Protein AF-A0A0G4ANP0-F1 (afdb_monomer_lite)

Organism: NCBI:txid1667229

Secondary structure (DSSP, 8-state):
-TTT---S--TTSHHHHHHHHT--SHHHHHHHHHHHHTT--B-PPP------TTS-TTS-----------PBPPEEEEETTEEEEEPPP-

Foldseek 3Di:
DVPPPAQLDDCLPVVLVVQQVPCPDPVSNVVSSCVVRLPDQWSDAQPPPPPPPPDDDPDDPSSRDSHGDGDGAFRWDDDPPDIDGHGDDD

pLDDT: mean 82.59, std 17.36, range [43.56, 97.12]

Radius of gyration: 16.81 Å; chains: 1; bounding box: 41×36×45 Å

Sequence (90 aa):
CVNCGKLKADLNDTSFADKVKHARDPKTRMSVVWNYCKTKTICETDAIEETDPDMPDEAAPVKKGHGGCGHVQPQIRKEGLKLFLQYKKT

Structure (mmCIF, N/CA/C/O backbone):
data_AF-A0A0G4ANP0-F1
#
_entry.id   AF-A0A0G4ANP0-F1
#
loop_
_atom_site.group_PDB
_atom_site.id
_atom_site.type_symbol
_atom_site.label_atom_id
_atom_site.label_alt_id
_atom_site.label_comp_id
_atom_site.label_asym_id
_atom_site.label_entity_id
_atom_site.label_seq_id
_atom_site.pdbx_PDB_ins_code
_atom_site.Cartn_x
_atom_site.Cartn_y
_atom_site.Cartn_z
_atom_site.occupancy
_atom_site.B_iso_or_equiv
_atom_site.auth_seq_id
_atom_site.auth_comp_id
_atom_site.auth_asym_id
_atom_site.auth_atom_id
_atom_site.pdbx_PDB_model_num
ATOM 1 N N . CYS A 1 1 ? 4.106 -4.722 2.872 1.00 92.81 1 CYS A N 1
ATOM 2 C CA . CYS A 1 1 ? 4.159 -6.145 2.494 1.00 92.81 1 CYS A CA 1
ATOM 3 C C . CYS A 1 1 ? 4.080 -6.949 3.781 1.00 92.81 1 CYS A C 1
ATOM 5 O O . CYS A 1 1 ? 4.748 -6.558 4.729 1.00 92.81 1 CYS A O 1
ATOM 7 N N . VAL A 1 2 ? 3.282 -8.020 3.845 1.00 94.75 2 VAL A N 1
ATOM 8 C CA . VAL A 1 2 ? 3.183 -8.847 5.071 1.00 94.75 2 VAL A CA 1
ATOM 9 C C . VAL A 1 2 ? 4.432 -9.698 5.348 1.00 94.75 2 VAL A C 1
ATOM 11 O O . VAL A 1 2 ? 4.543 -10.244 6.435 1.00 94.75 2 VAL A O 1
ATOM 14 N N . ASN A 1 3 ? 5.355 -9.795 4.384 1.00 94.75 3 ASN A N 1
ATOM 15 C CA . ASN A 1 3 ? 6.602 -10.553 4.500 1.00 94.75 3 ASN A CA 1
ATOM 16 C C . ASN A 1 3 ? 7.816 -9.632 4.730 1.00 94.75 3 ASN A C 1
ATOM 18 O O . ASN A 1 3 ? 8.409 -9.644 5.798 1.00 94.75 3 ASN A O 1
ATOM 22 N N . CYS A 1 4 ? 8.153 -8.762 3.768 1.00 94.19 4 CYS A N 1
ATOM 23 C CA . CYS A 1 4 ? 9.355 -7.914 3.849 1.00 94.19 4 CYS A CA 1
ATOM 24 C C . CYS A 1 4 ? 9.141 -6.515 4.459 1.00 94.19 4 CYS A C 1
ATOM 26 O O . CYS A 1 4 ? 10.060 -5.704 4.469 1.00 94.19 4 CYS A O 1
ATOM 28 N N . GLY A 1 5 ? 7.923 -6.160 4.882 1.00 91.56 5 GLY A N 1
ATOM 29 C CA . GLY A 1 5 ? 7.627 -4.844 5.472 1.00 91.56 5 GLY A CA 1
ATOM 30 C C . GLY A 1 5 ? 7.597 -3.654 4.497 1.00 91.56 5 GLY A C 1
ATOM 31 O O . GLY A 1 5 ? 6.929 -2.664 4.787 1.00 91.56 5 GLY A O 1
ATOM 32 N N . LYS A 1 6 ? 8.202 -3.754 3.306 1.00 91.56 6 LYS A N 1
ATOM 33 C CA . LYS A 1 6 ? 8.215 -2.677 2.296 1.00 91.56 6 LYS A CA 1
ATOM 34 C C . LYS A 1 6 ? 6.799 -2.266 1.868 1.00 91.56 6 LYS A C 1
ATOM 36 O O . LYS A 1 6 ? 5.903 -3.118 1.776 1.00 91.56 6 LYS A O 1
ATOM 41 N N . LEU A 1 7 ? 6.568 -0.971 1.618 1.00 91.69 7 LEU A N 1
ATOM 42 C CA . LEU A 1 7 ? 5.324 -0.496 0.987 1.00 91.69 7 LEU A CA 1
ATOM 43 C C . LEU A 1 7 ? 5.120 -1.251 -0.329 1.00 91.69 7 LEU A C 1
ATOM 45 O O . LEU A 1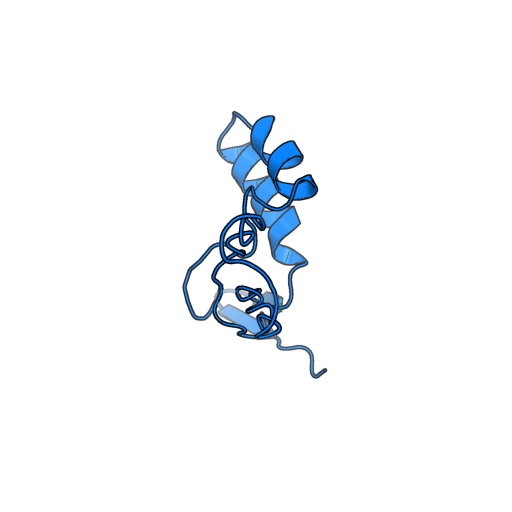 7 ? 6.107 -1.657 -0.895 1.00 91.69 7 LEU A O 1
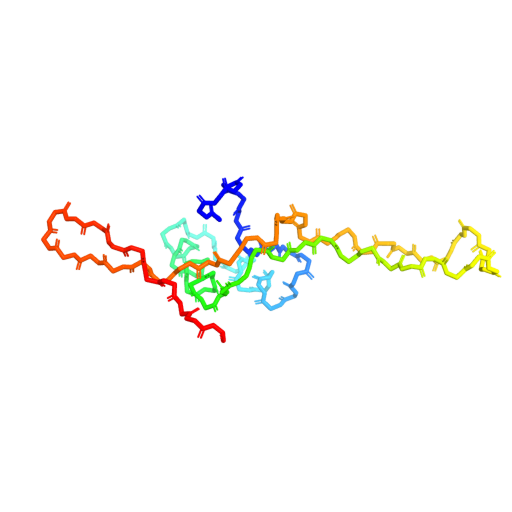ATOM 49 N N . LYS A 1 8 ? 3.895 -1.489 -0.807 1.00 91.25 8 LYS A N 1
ATOM 50 C CA . LYS A 1 8 ? 3.664 -2.280 -2.041 1.00 91.25 8 LYS A CA 1
ATOM 51 C C . LYS A 1 8 ? 3.673 -1.437 -3.326 1.00 91.25 8 LYS A C 1
ATOM 53 O O . LYS A 1 8 ? 3.180 -1.886 -4.353 1.00 91.25 8 LYS A O 1
ATOM 58 N N . ALA A 1 9 ? 4.100 -0.186 -3.217 1.00 89.69 9 ALA A N 1
ATOM 59 C CA . ALA A 1 9 ? 4.113 0.806 -4.277 1.00 89.69 9 ALA A CA 1
ATOM 60 C C . ALA A 1 9 ? 5.277 1.773 -4.043 1.00 89.69 9 ALA A C 1
ATOM 62 O O . ALA A 1 9 ? 5.803 1.867 -2.929 1.00 89.69 9 ALA A O 1
ATOM 63 N N . ASP A 1 10 ? 5.655 2.476 -5.102 1.00 87.12 10 ASP A N 1
ATOM 64 C CA . ASP A 1 10 ? 6.842 3.317 -5.215 1.00 87.12 10 ASP A CA 1
ATOM 65 C C . ASP A 1 10 ? 6.532 4.493 -6.160 1.00 87.12 10 ASP A C 1
ATOM 67 O O . ASP A 1 10 ? 5.644 4.398 -7.004 1.00 87.12 10 ASP A O 1
ATOM 71 N N . LEU A 1 11 ? 7.247 5.604 -5.995 1.00 86.94 11 LEU A N 1
ATOM 72 C CA . LEU A 1 11 ? 7.236 6.780 -6.865 1.00 86.94 11 LEU A CA 1
ATOM 73 C C . LEU A 1 11 ? 7.692 6.495 -8.308 1.00 86.94 11 LEU A C 1
ATOM 75 O O . LEU A 1 11 ? 7.451 7.325 -9.179 1.00 86.94 11 LEU A O 1
ATOM 79 N N . ASN A 1 12 ? 8.305 5.341 -8.576 1.00 84.44 12 ASN A N 1
ATOM 80 C CA . ASN A 1 12 ? 8.552 4.860 -9.939 1.00 84.44 12 ASN A CA 1
ATOM 81 C C . ASN A 1 12 ? 7.256 4.586 -10.729 1.00 84.44 12 ASN A C 1
ATOM 83 O O . ASN A 1 12 ? 7.247 4.665 -11.957 1.00 84.44 12 ASN A O 1
ATOM 87 N N . ASP A 1 13 ? 6.151 4.291 -10.041 1.00 86.38 13 ASP A N 1
ATOM 88 C CA . ASP A 1 13 ? 4.826 4.197 -10.648 1.00 86.38 13 ASP A CA 1
ATOM 89 C C . ASP A 1 13 ? 4.211 5.597 -10.732 1.00 86.38 13 ASP A C 1
ATOM 91 O O . ASP A 1 13 ? 3.810 6.179 -9.719 1.00 86.38 13 ASP A O 1
ATOM 95 N N . THR A 1 14 ? 4.113 6.139 -11.948 1.00 89.62 14 THR A N 1
ATOM 96 C CA . THR A 1 14 ? 3.591 7.492 -12.198 1.00 89.62 14 THR A CA 1
ATOM 97 C C . THR A 1 14 ? 2.192 7.686 -11.613 1.00 89.62 14 THR A C 1
ATOM 99 O O . THR A 1 14 ? 1.908 8.721 -11.011 1.00 89.62 14 THR A O 1
ATOM 102 N N . SER A 1 15 ? 1.342 6.655 -11.667 1.00 88.69 15 SER A N 1
ATOM 103 C CA . SER A 1 15 ? -0.023 6.713 -11.141 1.00 88.69 15 SER A CA 1
ATOM 104 C C . SER A 1 15 ? -0.071 6.806 -9.613 1.00 88.69 15 SER A C 1
ATOM 106 O O . SER A 1 15 ? -1.008 7.383 -9.051 1.00 88.69 15 SER A O 1
ATOM 108 N N . PHE A 1 16 ? 0.925 6.242 -8.926 1.00 91.25 16 PHE A N 1
ATOM 109 C CA . PHE A 1 16 ? 1.085 6.370 -7.482 1.00 91.25 16 PHE A CA 1
ATOM 110 C C . PHE A 1 16 ? 1.751 7.698 -7.117 1.00 91.25 16 PHE A C 1
ATOM 112 O O . PHE A 1 16 ? 1.276 8.389 -6.211 1.00 91.25 16 PHE A O 1
ATOM 119 N N . ALA A 1 17 ? 2.807 8.073 -7.841 1.00 92.12 17 ALA A N 1
ATOM 120 C CA . ALA A 1 17 ? 3.549 9.309 -7.633 1.00 92.12 17 ALA A CA 1
ATOM 121 C C . ALA A 1 17 ? 2.632 10.534 -7.714 1.00 92.12 17 ALA A C 1
ATOM 123 O O . ALA A 1 17 ? 2.625 11.345 -6.787 1.00 92.12 17 ALA A O 1
ATOM 124 N N . ASP A 1 18 ? 1.790 10.620 -8.746 1.00 91.38 18 ASP A N 1
ATOM 125 C CA . ASP A 1 18 ? 0.854 11.733 -8.926 1.00 91.38 18 ASP A CA 1
ATOM 126 C C . ASP A 1 18 ? -0.152 11.822 -7.771 1.00 91.38 18 ASP A C 1
ATOM 128 O O . ASP A 1 18 ? -0.400 12.898 -7.220 1.00 91.38 18 ASP A O 1
ATOM 132 N N . LYS A 1 19 ? -0.680 10.678 -7.318 1.00 89.38 19 LYS A N 1
ATOM 133 C CA . LYS A 1 19 ? -1.630 10.620 -6.195 1.00 89.38 19 LYS A CA 1
ATOM 134 C C . LYS A 1 19 ? -1.003 11.073 -4.876 1.00 89.38 19 LYS A C 1
ATOM 136 O O . LYS A 1 19 ? -1.654 11.760 -4.089 1.00 89.38 19 LYS A O 1
ATOM 141 N N . VAL A 1 20 ? 0.245 10.688 -4.613 1.00 92.88 20 VAL A N 1
ATOM 142 C CA . VAL A 1 20 ? 0.937 11.014 -3.355 1.00 92.88 20 VAL A CA 1
ATOM 143 C C . VAL A 1 20 ? 1.492 12.437 -3.366 1.00 92.88 20 VAL A C 1
ATOM 145 O O . VAL A 1 20 ? 1.429 13.112 -2.338 1.00 92.88 20 VAL A O 1
ATOM 148 N N . LYS A 1 21 ? 1.973 12.927 -4.515 1.00 91.81 21 LYS A N 1
ATOM 149 C CA . LYS A 1 21 ? 2.570 14.264 -4.678 1.00 91.81 21 LYS A CA 1
ATOM 150 C C . LYS A 1 21 ? 1.643 15.388 -4.213 1.00 91.81 21 LYS A C 1
ATOM 152 O O . LYS A 1 21 ? 2.100 16.357 -3.609 1.00 91.81 21 LYS A O 1
ATOM 157 N N . HIS A 1 22 ? 0.343 15.255 -4.466 1.00 87.44 22 HIS A N 1
ATOM 158 C CA . HIS A 1 22 ? -0.651 16.261 -4.085 1.00 87.44 22 HIS A CA 1
ATOM 159 C C . HIS A 1 22 ? -1.203 16.079 -2.657 1.00 87.44 22 HIS A C 1
ATOM 161 O O . HIS A 1 22 ? -1.821 16.996 -2.115 1.00 87.44 22 HIS A O 1
ATOM 167 N N . ALA A 1 23 ? -0.934 14.948 -1.997 1.00 92.00 23 ALA A N 1
ATOM 168 C CA . ALA A 1 23 ? -1.407 14.654 -0.645 1.00 92.00 23 ALA A CA 1
ATOM 169 C C . ALA A 1 23 ? -0.435 15.183 0.432 1.00 92.00 23 ALA A C 1
ATOM 171 O O . ALA A 1 23 ? 0.372 14.441 0.999 1.00 92.00 23 ALA A O 1
ATOM 172 N N . ARG A 1 24 ? -0.515 16.490 0.724 1.00 92.56 24 ARG A N 1
ATOM 173 C CA . ARG A 1 24 ? 0.326 17.153 1.745 1.00 92.56 24 ARG A CA 1
ATOM 174 C C . ARG A 1 24 ? -0.056 16.773 3.177 1.00 92.56 24 ARG A C 1
ATOM 176 O O . ARG A 1 24 ? 0.824 16.531 4.000 1.00 92.56 24 ARG A O 1
ATOM 183 N N . ASP A 1 25 ? -1.356 16.712 3.457 1.00 95.75 25 ASP A N 1
ATOM 184 C CA . ASP A 1 25 ? -1.880 16.339 4.770 1.00 95.75 25 ASP A CA 1
ATOM 185 C C . ASP A 1 25 ? -1.607 14.846 5.067 1.00 95.75 25 ASP A C 1
ATOM 187 O O . ASP A 1 25 ? -1.987 13.989 4.261 1.00 95.75 25 ASP A O 1
ATOM 191 N N . PRO A 1 26 ? -0.979 14.494 6.208 1.00 95.69 26 PRO A N 1
ATOM 192 C CA . PRO A 1 26 ? -0.631 13.110 6.531 1.00 95.69 26 PRO A CA 1
ATOM 193 C C . PRO A 1 26 ? -1.824 12.150 6.572 1.00 95.69 26 PRO A C 1
ATOM 195 O O . PRO A 1 26 ? -1.696 11.000 6.145 1.00 95.69 26 PRO A O 1
ATOM 198 N N . LYS A 1 27 ? -2.990 12.606 7.052 1.00 95.56 27 LYS A N 1
ATOM 199 C CA . LYS A 1 27 ? -4.200 11.774 7.134 1.00 95.56 27 LYS A CA 1
ATOM 200 C C . LYS A 1 27 ? -4.723 11.447 5.737 1.00 95.56 27 LYS A C 1
ATOM 202 O O . LYS A 1 27 ? -5.018 10.289 5.431 1.00 95.56 27 LYS A O 1
ATOM 207 N N . THR A 1 28 ? -4.756 12.451 4.869 1.00 95.69 28 THR A N 1
ATOM 208 C CA . THR A 1 28 ? -5.105 12.300 3.454 1.00 95.69 28 THR A CA 1
ATOM 209 C C . THR A 1 28 ? -4.110 11.390 2.737 1.00 95.69 28 THR A C 1
ATOM 211 O O . THR A 1 28 ? -4.518 10.441 2.066 1.00 95.69 28 THR A O 1
ATOM 214 N N . ARG A 1 29 ? -2.804 11.599 2.947 1.00 95.44 29 ARG A N 1
ATOM 215 C CA . ARG A 1 29 ? -1.738 10.773 2.365 1.00 95.44 29 ARG A CA 1
ATOM 216 C C . ARG A 1 29 ? -1.874 9.304 2.750 1.00 95.44 29 ARG A C 1
ATOM 218 O O . ARG A 1 29 ? -1.783 8.448 1.878 1.00 95.44 29 ARG A O 1
ATOM 225 N N . MET A 1 30 ? -2.159 9.005 4.018 1.00 95.62 30 MET A N 1
ATOM 226 C CA . MET A 1 30 ? -2.396 7.630 4.468 1.00 95.62 30 MET A CA 1
ATOM 227 C C . MET A 1 30 ? -3.574 6.981 3.728 1.00 95.62 30 MET A C 1
ATOM 229 O O . MET A 1 30 ? -3.443 5.861 3.238 1.00 95.62 30 MET A O 1
ATOM 233 N N . SER A 1 31 ? -4.704 7.684 3.594 1.00 95.88 31 SER A N 1
ATOM 234 C CA . SER A 1 31 ? -5.876 7.171 2.868 1.00 95.88 31 SER A CA 1
ATOM 235 C C . SER A 1 31 ? -5.565 6.897 1.394 1.00 95.88 31 SER A C 1
ATOM 237 O O . SER A 1 31 ? -5.911 5.838 0.867 1.00 95.88 31 SER A O 1
ATOM 239 N N . VAL A 1 32 ? -4.863 7.819 0.729 1.00 95.50 32 VAL A N 1
ATOM 240 C CA . VAL A 1 32 ? -4.441 7.675 -0.672 1.00 95.50 32 VAL A CA 1
ATOM 241 C C . VAL A 1 32 ? -3.528 6.462 -0.848 1.00 95.50 32 VAL A C 1
ATOM 243 O O . VAL A 1 32 ? -3.801 5.595 -1.681 1.00 95.50 32 VAL A O 1
ATOM 246 N N . VAL A 1 33 ? -2.483 6.360 -0.022 1.00 95.06 33 VAL A N 1
ATOM 247 C CA . VAL A 1 33 ? -1.517 5.256 -0.072 1.00 95.06 33 VAL A CA 1
ATOM 248 C C . VAL A 1 33 ? -2.199 3.919 0.209 1.00 95.06 33 VAL A C 1
ATOM 250 O O . VAL A 1 33 ? -1.963 2.946 -0.509 1.00 95.06 33 VAL A O 1
ATOM 253 N N . TRP A 1 34 ? -3.084 3.862 1.206 1.00 95.06 34 TRP A N 1
ATOM 254 C CA . TRP A 1 34 ? -3.826 2.651 1.547 1.00 95.06 34 TRP A CA 1
ATOM 255 C C . TRP A 1 34 ? -4.752 2.205 0.412 1.00 95.06 34 TRP A C 1
ATOM 257 O O . TRP A 1 34 ? -4.741 1.032 0.032 1.00 95.06 34 TRP A O 1
ATOM 267 N N . ASN A 1 35 ? -5.511 3.134 -0.177 1.00 94.81 35 ASN A N 1
ATOM 268 C CA . ASN A 1 35 ? -6.408 2.836 -1.294 1.00 94.81 35 ASN A CA 1
ATOM 269 C C . ASN A 1 35 ? -5.665 2.332 -2.530 1.00 94.81 35 ASN A C 1
ATOM 271 O O . ASN A 1 35 ? -6.200 1.486 -3.244 1.00 94.81 35 ASN A O 1
ATOM 275 N N . TYR A 1 36 ? -4.443 2.814 -2.753 1.00 93.94 36 TYR A N 1
ATOM 276 C CA . TYR A 1 36 ? -3.580 2.314 -3.812 1.00 93.94 36 TYR A CA 1
ATOM 277 C C . TYR A 1 36 ? -3.025 0.921 -3.488 1.00 93.94 36 TYR A C 1
ATOM 279 O O . TYR A 1 36 ? -3.170 -0.022 -4.257 1.00 93.94 36 TYR A O 1
ATOM 287 N N . CYS A 1 37 ? -2.432 0.749 -2.305 1.00 93.81 37 CYS A N 1
ATOM 288 C CA . CYS A 1 37 ? -1.739 -0.487 -1.951 1.00 93.81 37 CYS A CA 1
ATOM 289 C C . CYS A 1 37 ? -2.684 -1.659 -1.650 1.00 93.81 37 CYS A C 1
ATOM 291 O O . CYS A 1 37 ? -2.254 -2.811 -1.717 1.00 93.81 37 CYS A O 1
ATOM 293 N N . LYS A 1 38 ? -3.955 -1.430 -1.290 1.00 92.75 38 LYS A N 1
ATOM 294 C CA . LYS A 1 38 ? -4.894 -2.524 -0.968 1.00 92.75 38 LYS A CA 1
ATOM 295 C C . LYS A 1 38 ? -5.216 -3.422 -2.169 1.00 92.75 38 LYS A C 1
ATOM 297 O O . LYS A 1 38 ? -5.528 -4.594 -1.970 1.00 92.75 38 LYS A O 1
ATOM 302 N N . THR A 1 39 ? -5.136 -2.888 -3.390 1.00 90.50 39 THR A N 1
ATOM 303 C CA . THR A 1 39 ? -5.441 -3.623 -4.628 1.00 90.50 39 THR A CA 1
ATOM 304 C C . THR A 1 39 ? -4.264 -4.470 -5.112 1.00 90.50 39 THR A C 1
ATOM 306 O O . THR A 1 39 ? -4.479 -5.465 -5.795 1.00 90.50 39 THR A O 1
ATOM 309 N N . LYS A 1 40 ? -3.030 -4.133 -4.712 1.00 91.12 40 LYS A N 1
ATOM 310 C CA . LYS A 1 40 ? -1.818 -4.895 -5.041 1.00 91.12 40 LYS A CA 1
ATOM 311 C C . LYS A 1 40 ? -1.793 -6.226 -4.282 1.00 91.12 40 LYS A C 1
ATOM 313 O O . LYS A 1 40 ? -1.642 -6.250 -3.052 1.00 91.12 40 LYS A O 1
ATOM 318 N N . THR A 1 41 ? -1.931 -7.325 -5.021 1.00 92.00 41 THR A N 1
ATOM 319 C CA . THR A 1 41 ? -1.951 -8.710 -4.517 1.00 92.00 41 THR A CA 1
ATOM 320 C C . THR A 1 41 ? -0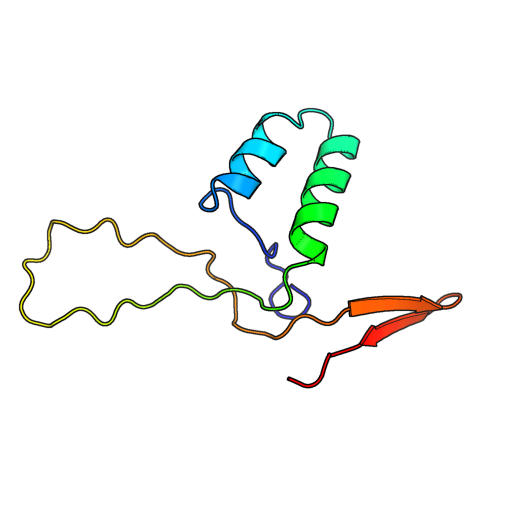.591 -9.402 -4.574 1.00 92.00 41 THR A C 1
ATOM 322 O O . THR A 1 41 ? -0.482 -10.529 -4.112 1.00 92.00 41 THR A O 1
ATOM 325 N N . ILE A 1 42 ? 0.450 -8.753 -5.096 1.00 91.56 42 ILE A N 1
ATOM 326 C CA . ILE A 1 42 ? 1.820 -9.283 -5.167 1.00 91.56 42 ILE A CA 1
ATOM 327 C C . ILE A 1 42 ? 2.783 -8.185 -4.702 1.00 91.56 42 ILE A C 1
ATOM 329 O O . ILE A 1 42 ? 2.544 -7.000 -4.937 1.00 91.56 42 ILE A O 1
ATOM 333 N N . CYS A 1 43 ? 3.835 -8.566 -3.977 1.00 91.81 43 CYS A N 1
ATOM 334 C CA . CYS A 1 43 ? 4.938 -7.672 -3.634 1.00 91.81 43 CYS A CA 1
ATOM 335 C C . CYS A 1 43 ? 5.943 -7.643 -4.794 1.00 91.81 43 CYS A C 1
ATOM 337 O O . CYS A 1 43 ? 6.864 -8.452 -4.805 1.00 91.81 43 CYS A O 1
ATOM 339 N N . GLU A 1 44 ? 5.744 -6.742 -5.754 1.00 87.44 44 GLU A N 1
ATOM 340 C CA . GLU A 1 44 ? 6.523 -6.657 -7.004 1.00 87.44 44 GLU A CA 1
ATOM 341 C C . GLU A 1 44 ? 8.041 -6.646 -6.748 1.00 87.44 44 GLU A C 1
ATOM 343 O O . GLU A 1 44 ? 8.537 -5.841 -5.962 1.00 87.44 44 GLU A O 1
ATOM 348 N N . THR A 1 45 ? 8.770 -7.573 -7.369 1.00 84.50 45 THR A N 1
ATOM 349 C CA . THR A 1 45 ? 10.239 -7.611 -7.355 1.00 84.50 45 THR A CA 1
ATOM 350 C C . THR A 1 45 ? 10.794 -6.673 -8.418 1.00 84.50 45 THR A C 1
ATOM 352 O O . THR A 1 45 ? 10.062 -6.193 -9.284 1.00 84.50 45 THR A O 1
ATOM 355 N N . ASP A 1 46 ? 12.098 -6.432 -8.375 1.00 75.00 46 ASP A N 1
ATOM 356 C CA . ASP A 1 46 ? 12.782 -5.857 -9.528 1.00 75.00 46 ASP A CA 1
ATOM 357 C C . ASP A 1 46 ? 12.699 -6.853 -10.687 1.00 75.00 46 ASP A C 1
ATOM 359 O O . ASP A 1 46 ? 12.911 -8.053 -10.493 1.00 75.00 46 ASP A O 1
ATOM 363 N N . ALA A 1 47 ? 12.338 -6.371 -11.875 1.00 59.66 47 ALA A N 1
ATOM 364 C CA . ALA A 1 47 ? 12.559 -7.141 -13.084 1.00 59.66 47 ALA A CA 1
ATOM 365 C C . ALA A 1 47 ? 14.072 -7.163 -13.306 1.00 59.66 47 ALA A C 1
ATOM 367 O O . ALA A 1 47 ? 14.687 -6.116 -13.507 1.00 59.66 47 ALA A O 1
ATOM 368 N N . ILE A 1 48 ? 14.673 -8.345 -13.212 1.00 54.59 48 ILE A N 1
ATOM 369 C CA . ILE A 1 48 ? 15.977 -8.571 -13.817 1.00 54.59 48 ILE A CA 1
ATOM 370 C C . ILE A 1 48 ? 15.647 -8.684 -15.302 1.00 54.59 48 ILE A C 1
ATOM 372 O O . ILE A 1 48 ? 15.124 -9.709 -15.733 1.00 54.59 48 ILE A O 1
ATOM 376 N N . GLU A 1 49 ? 15.806 -7.599 -16.057 1.00 53.69 49 GLU A N 1
ATOM 377 C CA . GLU A 1 49 ? 15.880 -7.742 -17.509 1.00 53.69 49 GLU A CA 1
ATOM 378 C C . GLU A 1 49 ? 17.096 -8.644 -17.757 1.00 53.69 49 GLU A C 1
ATOM 380 O O . GLU A 1 49 ? 18.201 -8.312 -17.325 1.00 53.69 49 GLU A O 1
ATOM 385 N N . GLU A 1 50 ? 16.876 -9.838 -18.319 1.00 46.78 50 GLU A N 1
ATOM 386 C CA . GLU A 1 50 ? 17.967 -10.673 -18.820 1.00 46.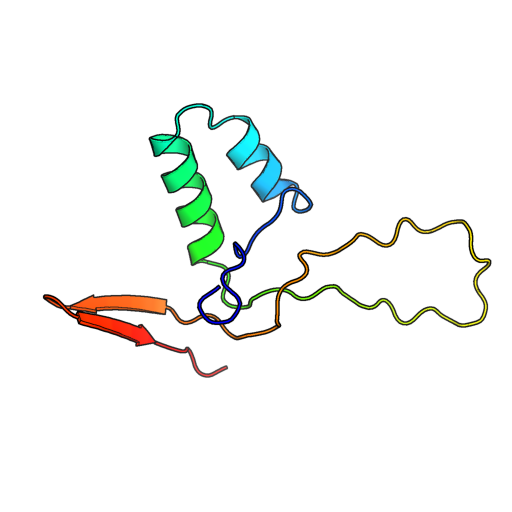78 50 GLU A CA 1
ATOM 387 C C . GLU A 1 50 ? 18.718 -9.821 -19.838 1.00 46.78 50 GLU A C 1
ATOM 389 O O . GLU A 1 50 ? 18.208 -9.531 -20.919 1.00 46.78 50 GLU A O 1
ATOM 394 N N . THR A 1 51 ? 19.890 -9.330 -19.448 1.00 46.62 51 THR A N 1
ATOM 395 C CA . THR A 1 51 ? 20.756 -8.578 -20.341 1.00 46.62 51 THR A CA 1
ATOM 396 C C . THR A 1 51 ? 21.153 -9.519 -21.471 1.00 46.62 51 THR A C 1
ATOM 398 O O . THR A 1 51 ? 21.882 -10.486 -21.245 1.00 46.62 51 THR A O 1
ATOM 401 N N . ASP A 1 52 ? 20.646 -9.261 -22.676 1.00 49.97 52 ASP A N 1
ATOM 402 C CA . ASP A 1 52 ? 21.157 -9.866 -23.902 1.00 49.97 52 ASP A CA 1
ATOM 403 C C . ASP A 1 52 ? 22.679 -9.599 -23.939 1.00 49.97 52 ASP A C 1
ATOM 405 O O . ASP A 1 52 ? 23.083 -8.434 -23.821 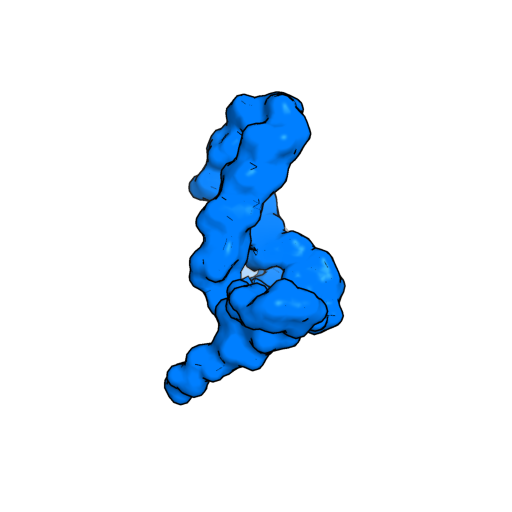1.00 49.97 52 ASP A O 1
ATOM 409 N N . PRO A 1 53 ? 23.545 -10.624 -24.040 1.00 55.91 53 PRO A N 1
ATOM 410 C CA . PRO A 1 53 ? 24.995 -10.476 -23.876 1.00 55.91 53 PRO A CA 1
ATOM 411 C C . PRO A 1 53 ? 25.689 -9.626 -24.961 1.00 55.91 53 PRO A C 1
ATOM 413 O O . PRO A 1 53 ? 26.900 -9.433 -24.881 1.00 55.91 53 PRO A O 1
ATOM 416 N N . ASP A 1 54 ? 24.944 -9.099 -25.939 1.00 54.53 54 ASP A N 1
ATOM 417 C CA . ASP A 1 54 ? 25.448 -8.343 -27.094 1.00 54.53 54 ASP A CA 1
ATOM 418 C C . ASP A 1 54 ? 25.122 -6.828 -27.084 1.00 54.53 54 ASP A C 1
ATOM 420 O O . ASP A 1 54 ? 25.391 -6.142 -28.074 1.00 54.53 54 ASP A O 1
ATOM 424 N N . MET A 1 55 ? 24.572 -6.249 -26.002 1.00 49.78 55 MET A N 1
ATOM 425 C CA . MET A 1 55 ? 24.371 -4.786 -25.923 1.00 49.78 55 MET A CA 1
ATOM 426 C C . MET A 1 55 ? 25.520 -4.038 -25.212 1.00 49.78 55 MET A C 1
ATOM 428 O O . MET A 1 55 ? 25.944 -4.451 -24.134 1.00 49.78 55 MET A O 1
ATOM 432 N N . PRO A 1 56 ? 26.000 -2.901 -25.764 1.00 47.34 56 PRO A N 1
ATOM 433 C CA . PRO A 1 56 ? 27.038 -2.082 -25.142 1.00 47.34 56 PRO A CA 1
ATOM 434 C C . PRO A 1 56 ? 26.547 -1.419 -23.842 1.00 47.34 56 PRO A C 1
ATOM 436 O O . PRO A 1 56 ? 25.442 -0.880 -23.769 1.00 47.34 56 PRO A O 1
ATOM 439 N N . ASP A 1 57 ? 27.427 -1.439 -22.842 1.00 51.03 57 ASP A N 1
ATOM 440 C CA . ASP A 1 57 ? 27.233 -1.238 -21.392 1.00 51.03 57 ASP A CA 1
ATOM 441 C C . ASP A 1 57 ? 26.802 0.182 -20.933 1.00 51.03 57 ASP A C 1
ATOM 443 O O . ASP A 1 57 ? 27.044 0.569 -19.793 1.00 51.03 57 ASP A O 1
ATOM 447 N N . GLU A 1 58 ? 26.193 1.013 -21.792 1.00 50.47 58 GLU A N 1
ATOM 448 C CA . GLU A 1 58 ? 26.062 2.457 -21.501 1.00 50.47 58 GLU A CA 1
ATOM 449 C C . GLU A 1 58 ? 24.697 3.125 -21.756 1.00 50.47 58 GLU A C 1
ATOM 451 O O . GLU A 1 58 ? 24.582 4.336 -21.571 1.00 50.47 58 GLU A O 1
ATOM 456 N N . ALA A 1 59 ? 23.628 2.405 -22.128 1.00 45.16 59 ALA A N 1
ATOM 457 C CA . ALA A 1 59 ? 22.418 3.083 -22.634 1.00 45.16 59 ALA A CA 1
ATOM 458 C C . ALA A 1 59 ? 21.050 2.659 -22.071 1.00 45.16 59 ALA A C 1
ATOM 460 O O . ALA A 1 59 ? 20.030 3.070 -22.626 1.00 45.16 59 ALA A O 1
ATOM 461 N N . ALA A 1 60 ? 20.967 1.922 -20.963 1.00 43.56 60 ALA A N 1
ATOM 462 C CA . ALA A 1 60 ? 19.675 1.669 -20.325 1.00 43.56 60 ALA A CA 1
ATOM 463 C C . ALA A 1 60 ? 19.719 2.075 -18.848 1.00 43.56 60 ALA A C 1
ATOM 465 O O . ALA A 1 60 ? 20.427 1.438 -18.066 1.00 43.56 60 ALA A O 1
ATOM 466 N N . PRO A 1 61 ? 18.972 3.110 -18.409 1.00 45.50 61 PRO A N 1
ATOM 467 C CA . PRO A 1 61 ? 18.717 3.274 -16.992 1.00 45.50 61 PRO A CA 1
ATOM 468 C C . PRO A 1 61 ? 17.902 2.054 -16.576 1.00 45.50 61 PRO A C 1
ATOM 470 O O . PRO A 1 61 ? 16.692 2.023 -16.802 1.00 45.50 61 PRO A O 1
ATOM 473 N N . VAL A 1 62 ? 18.574 1.044 -16.013 1.00 52.28 62 VAL A N 1
ATOM 474 C CA . VAL A 1 62 ? 17.936 -0.086 -15.340 1.00 52.28 62 VAL A CA 1
ATOM 475 C C . VAL A 1 62 ? 16.939 0.551 -14.392 1.00 52.28 62 VAL A C 1
ATOM 477 O O . VAL A 1 62 ? 17.334 1.194 -13.411 1.00 52.28 62 VAL A O 1
ATOM 480 N N . LYS A 1 63 ? 15.651 0.503 -14.745 1.00 53.88 63 LYS A N 1
ATOM 481 C CA . LYS A 1 63 ? 14.597 1.080 -13.920 1.00 53.88 63 LYS A CA 1
ATOM 482 C C . LYS A 1 63 ? 14.615 0.244 -12.659 1.00 53.88 63 LYS A C 1
ATOM 484 O O . LYS A 1 63 ? 14.039 -0.837 -12.643 1.00 53.88 63 LYS A O 1
ATOM 489 N N . LYS A 1 64 ? 15.356 0.712 -11.646 1.00 57.69 64 LYS A N 1
ATOM 490 C CA . LYS A 1 64 ? 15.407 0.105 -10.319 1.00 57.69 64 LYS A CA 1
ATOM 491 C C . LYS A 1 64 ? 13.960 -0.091 -9.931 1.00 57.69 64 LYS A C 1
ATOM 493 O O . LYS A 1 64 ? 13.234 0.892 -9.795 1.00 57.69 64 LYS A O 1
ATOM 498 N N . GLY A 1 65 ? 13.527 -1.340 -9.913 1.00 63.25 65 GLY A N 1
ATOM 499 C CA . GLY A 1 65 ? 12.137 -1.638 -9.679 1.00 63.25 65 GLY A CA 1
ATOM 500 C C . GLY A 1 65 ? 11.774 -1.324 -8.234 1.00 63.25 65 GLY A C 1
ATOM 501 O O . GLY A 1 65 ? 12.519 -0.735 -7.442 1.00 63.25 65 GLY A O 1
ATOM 502 N N . HIS A 1 66 ? 10.582 -1.769 -7.878 1.00 74.31 66 HIS A N 1
ATOM 503 C CA . HIS A 1 66 ? 10.062 -1.590 -6.542 1.00 74.31 66 HIS A CA 1
ATOM 504 C C . HIS A 1 66 ? 10.907 -2.299 -5.460 1.00 74.31 66 HIS A C 1
ATOM 506 O O . HIS A 1 66 ? 10.811 -1.945 -4.284 1.00 74.31 66 HIS A O 1
ATOM 512 N N . GLY A 1 67 ? 11.741 -3.285 -5.804 1.00 80.88 67 GLY A N 1
ATOM 513 C CA . GLY A 1 67 ? 12.612 -4.034 -4.896 1.00 80.88 67 GLY A CA 1
ATOM 514 C C . GLY A 1 67 ? 11.847 -4.783 -3.808 1.00 80.88 67 GLY A C 1
ATOM 515 O O . GLY A 1 67 ? 12.238 -4.745 -2.637 1.00 80.88 67 GLY A O 1
ATOM 516 N N . GLY A 1 68 ? 10.687 -5.344 -4.151 1.00 88.62 68 GLY A N 1
AT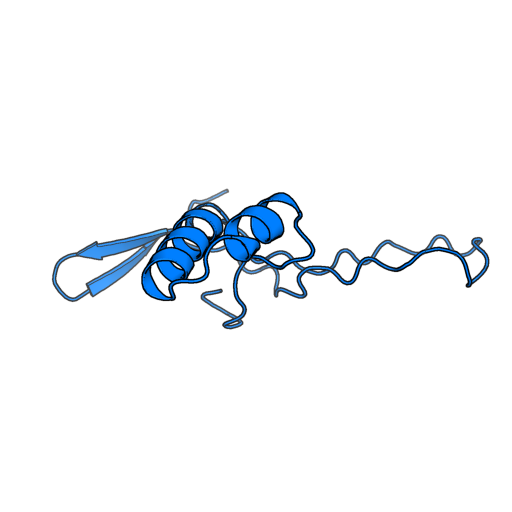OM 517 C CA . GLY A 1 68 ? 9.901 -6.214 -3.281 1.00 88.62 68 GLY A CA 1
ATOM 518 C C . GLY A 1 68 ? 10.413 -7.657 -3.265 1.00 88.62 68 GLY A C 1
ATOM 519 O O . GLY A 1 68 ? 11.448 -7.973 -3.835 1.00 88.62 68 GLY A O 1
ATOM 520 N N . CYS A 1 69 ? 9.689 -8.543 -2.573 1.00 91.81 69 CYS A N 1
ATOM 521 C CA . CYS A 1 69 ? 10.117 -9.926 -2.306 1.00 91.81 69 CYS A CA 1
ATOM 522 C C . CYS A 1 69 ? 9.309 -11.007 -3.046 1.00 91.81 69 CYS A C 1
ATOM 524 O O . CYS A 1 69 ? 9.419 -12.180 -2.710 1.00 91.81 69 CYS A O 1
ATOM 526 N N . GLY A 1 70 ? 8.414 -10.637 -3.963 1.00 90.44 70 GLY A N 1
ATOM 527 C CA . GLY A 1 70 ? 7.575 -11.574 -4.724 1.00 90.44 70 GLY A CA 1
ATOM 528 C C . GLY A 1 70 ? 6.416 -12.193 -3.937 1.00 90.44 70 GLY A C 1
ATOM 529 O O . GLY A 1 70 ? 5.522 -12.794 -4.524 1.00 90.44 70 GLY A O 1
ATOM 530 N N . HIS A 1 71 ? 6.371 -12.014 -2.611 1.00 92.19 71 HIS A N 1
ATOM 531 C CA . HIS A 1 71 ? 5.352 -12.631 -1.755 1.00 92.19 71 HIS A CA 1
ATOM 532 C C . HIS A 1 71 ? 3.924 -12.232 -2.154 1.00 92.19 71 HIS A C 1
ATOM 534 O O . HIS A 1 71 ? 3.605 -11.038 -2.245 1.00 92.19 71 HIS A O 1
ATOM 540 N N . VAL A 1 72 ? 3.041 -13.222 -2.302 1.00 94.12 72 VAL A N 1
ATOM 541 C CA . VAL A 1 72 ? 1.606 -13.011 -2.548 1.00 94.12 72 VAL A CA 1
ATOM 542 C C . VAL A 1 72 ? 0.983 -12.315 -1.340 1.00 94.12 72 VAL A C 1
ATOM 544 O O . VAL A 1 72 ? 1.216 -12.676 -0.194 1.00 94.12 72 VAL A O 1
ATOM 547 N N . GLN A 1 73 ? 0.198 -11.273 -1.574 1.00 94.06 73 GLN A N 1
ATOM 548 C CA . GLN A 1 73 ? -0.366 -10.432 -0.529 1.00 94.06 73 GLN A CA 1
ATOM 549 C C . GLN A 1 73 ? -1.817 -10.839 -0.250 1.00 94.06 73 GLN A C 1
ATOM 551 O O . GLN A 1 73 ? -2.654 -10.786 -1.157 1.00 94.06 73 GLN A O 1
ATOM 556 N N . PRO A 1 74 ? -2.146 -11.203 0.999 1.00 95.31 74 PRO A N 1
ATOM 557 C CA . PRO A 1 74 ? -3.497 -11.595 1.364 1.00 95.31 74 PRO A CA 1
ATOM 558 C C . PRO A 1 74 ? -4.429 -10.383 1.446 1.00 95.31 74 PRO A C 1
ATOM 560 O O . PRO A 1 74 ? -4.005 -9.239 1.631 1.00 95.31 74 PRO A O 1
ATOM 563 N N . GLN A 1 75 ? -5.730 -10.651 1.389 1.00 93.94 75 GLN A N 1
ATOM 564 C CA . GLN A 1 75 ? -6.751 -9.713 1.836 1.00 93.94 75 GLN A CA 1
ATOM 565 C C . GLN A 1 75 ? -6.873 -9.803 3.359 1.00 93.94 75 GLN A C 1
ATOM 567 O O . GLN A 1 75 ? -7.126 -10.877 3.901 1.00 93.94 75 GLN A O 1
ATOM 572 N N . ILE A 1 76 ? -6.687 -8.679 4.049 1.00 94.19 76 ILE A N 1
ATOM 573 C CA . ILE A 1 76 ? -6.775 -8.612 5.511 1.00 94.19 76 ILE A CA 1
ATOM 574 C C . ILE A 1 76 ? -8.221 -8.285 5.896 1.00 94.19 76 ILE A C 1
ATOM 576 O O . ILE A 1 76 ? -8.752 -7.246 5.499 1.00 94.19 76 ILE A O 1
ATOM 580 N N . ARG A 1 77 ? -8.864 -9.167 6.665 1.00 94.88 77 ARG A N 1
ATOM 581 C CA . ARG A 1 77 ? -10.236 -9.006 7.172 1.00 94.88 77 ARG A CA 1
ATOM 582 C C . ARG A 1 77 ? -10.217 -8.907 8.693 1.00 94.88 77 ARG A C 1
ATOM 584 O O . ARG A 1 77 ? -9.522 -9.674 9.347 1.00 94.88 77 ARG A O 1
ATOM 591 N N . LYS A 1 78 ? -10.975 -7.968 9.255 1.00 96.38 78 LYS A N 1
ATOM 592 C CA . LYS A 1 78 ? -11.134 -7.816 10.705 1.00 96.38 78 LYS A CA 1
ATOM 593 C C . LYS A 1 78 ? -12.437 -8.471 11.145 1.00 96.38 78 LYS A C 1
ATOM 595 O O . LYS A 1 78 ? -13.484 -8.152 10.590 1.00 96.38 78 LYS A O 1
ATOM 600 N N . GLU A 1 79 ? -12.369 -9.312 12.166 1.00 97.00 79 GLU A N 1
ATOM 601 C CA . GLU A 1 79 ? -13.531 -9.915 12.818 1.00 97.00 79 GLU A CA 1
ATOM 602 C C . GLU A 1 79 ? -13.329 -9.825 14.335 1.00 97.00 79 GLU A C 1
ATOM 604 O O . GLU A 1 79 ? -12.393 -10.399 14.898 1.00 97.00 79 GLU A O 1
ATOM 609 N N . GLY A 1 80 ? -14.160 -9.014 14.997 1.00 95.94 80 GLY A N 1
ATOM 610 C CA . GLY A 1 80 ? -13.973 -8.665 16.406 1.00 95.94 80 GLY A CA 1
ATOM 611 C C . GLY A 1 80 ? -12.578 -8.084 16.676 1.00 95.94 80 GLY A C 1
ATOM 612 O O . GLY A 1 80 ? -12.200 -7.049 16.118 1.00 95.94 80 GLY A O 1
ATOM 613 N N . LEU A 1 81 ? -11.815 -8.767 17.533 1.00 97.12 81 LEU A N 1
ATOM 614 C CA . LEU A 1 81 ? -10.440 -8.416 17.913 1.00 97.12 81 LEU A CA 1
ATOM 615 C C . LEU A 1 81 ? -9.367 -9.186 17.119 1.00 97.12 81 LEU A C 1
ATOM 617 O O . LEU A 1 81 ? -8.186 -9.090 17.441 1.00 97.12 81 LEU A O 1
ATOM 621 N N . LYS A 1 82 ? -9.754 -9.953 16.092 1.00 97.12 82 LYS A N 1
ATOM 622 C CA . LYS A 1 82 ? -8.840 -10.757 15.272 1.00 97.12 82 LYS A CA 1
ATOM 623 C C . LYS A 1 82 ? -8.708 -10.185 13.861 1.00 97.12 82 LYS A C 1
ATOM 625 O O . LYS A 1 82 ? -9.646 -9.607 13.308 1.00 97.12 82 LYS A O 1
ATOM 630 N N . LEU A 1 83 ? -7.526 -10.368 13.275 1.00 96.50 83 LEU A N 1
ATOM 631 C CA . LEU A 1 83 ? -7.253 -10.107 11.864 1.00 96.50 83 LEU A CA 1
ATOM 632 C C . LEU A 1 83 ? -6.994 -11.436 11.157 1.00 96.50 83 LEU A C 1
ATOM 634 O O . LEU A 1 83 ? -6.150 -12.218 11.586 1.00 96.50 83 LEU A O 1
ATOM 638 N N . PHE A 1 84 ? -7.704 -11.666 10.061 1.00 96.25 84 PHE A N 1
ATOM 639 C CA . PHE A 1 84 ? -7.581 -12.847 9.223 1.00 96.25 84 PHE A CA 1
ATOM 640 C C . PHE A 1 84 ? -6.911 -12.480 7.902 1.00 96.25 84 PHE A C 1
ATOM 642 O O . PHE A 1 84 ? -7.284 -11.500 7.253 1.00 96.25 84 PHE A O 1
ATOM 649 N N . LEU A 1 85 ? -5.920 -13.274 7.502 1.00 95.00 85 LEU A N 1
ATOM 650 C CA . LEU A 1 85 ? -5.235 -13.147 6.220 1.00 95.00 85 LEU A CA 1
ATOM 651 C C . LEU A 1 85 ? -5.844 -14.161 5.249 1.00 95.00 85 LEU A C 1
ATOM 653 O O . LEU A 1 85 ? -5.643 -15.363 5.394 1.00 95.00 85 LEU A O 1
ATOM 657 N N . GLN A 1 86 ? -6.579 -13.675 4.251 1.00 93.88 86 GLN A N 1
ATOM 658 C CA . GLN A 1 86 ? -7.168 -14.508 3.209 1.00 93.88 86 GLN A CA 1
ATOM 659 C C . GLN A 1 86 ? -6.328 -14.426 1.933 1.00 93.88 86 GLN A C 1
ATOM 661 O O . GLN A 1 86 ? -6.343 -13.418 1.222 1.00 93.88 86 GLN A O 1
ATOM 666 N N . TYR A 1 87 ? -5.612 -15.501 1.625 1.00 92.00 87 TYR A N 1
ATOM 667 C CA . TYR A 1 87 ? -4.932 -15.659 0.344 1.00 92.00 87 TYR A CA 1
ATOM 668 C C . TYR A 1 87 ? -5.942 -16.156 -0.689 1.00 92.00 87 TYR A C 1
ATOM 670 O O . TYR A 1 87 ? -6.623 -17.158 -0.470 1.00 92.00 87 TYR A O 1
ATOM 678 N N . LYS A 1 88 ? -6.074 -15.439 -1.807 1.00 80.44 88 LYS A N 1
ATOM 679 C CA . LYS A 1 88 ? -6.816 -15.966 -2.954 1.00 80.44 88 LYS A CA 1
ATOM 680 C C . LYS A 1 88 ? -5.944 -17.050 -3.583 1.00 80.44 88 LYS A C 1
ATOM 682 O O . LYS A 1 88 ? -4.783 -16.776 -3.874 1.00 80.44 88 LYS A O 1
ATOM 687 N N . LYS A 1 89 ? -6.479 -18.264 -3.748 1.00 61.53 89 LYS A N 1
ATOM 688 C CA . LYS A 1 89 ? -5.840 -19.264 -4.609 1.00 61.53 89 LYS A CA 1
ATOM 689 C C . LYS A 1 89 ? -5.861 -18.693 -6.029 1.00 61.53 89 LYS A C 1
ATOM 691 O O . LYS A 1 89 ? -6.940 -18.343 -6.506 1.00 61.53 89 LYS A O 1
ATOM 696 N N . THR A 1 90 ? -4.680 -18.490 -6.604 1.00 56.41 90 THR A N 1
ATOM 697 C CA . THR A 1 90 ? -4.499 -18.345 -8.054 1.00 56.41 90 THR A CA 1
ATOM 698 C C . THR A 1 90 ? -4.952 -19.605 -8.760 1.00 56.41 90 THR A C 1
ATOM 700 O O . THR A 1 90 ? -4.723 -20.692 -8.179 1.00 56.41 90 THR A O 1
#